Protein AF-A0AAJ2CFQ3-F1 (afdb_monomer_lite)

Secondary structure (DSSP, 8-state):
-EEEEEEE---TTT----EEEEEEEETTEEEEEE-----TTS-GGGS--EEEEEEE-SSEEEEEEEETTTEEEEEEEE--

Radius of gyration: 12.69 Å; chains: 1; bounding box: 34×23×31 Å

Structure (mmCIF, N/CA/C/O backbone):
data_AF-A0AAJ2CFQ3-F1
#
_entry.id   AF-A0AAJ2CFQ3-F1
#
loop_
_atom_site.group_PDB
_atom_site.id
_atom_site.type_symbol
_atom_site.label_atom_id
_atom_site.label_alt_id
_atom_site.label_comp_id
_atom_site.label_asym_id
_atom_site.label_entity_id
_atom_site.label_seq_id
_atom_site.pdbx_PDB_ins_code
_atom_site.Cartn_x
_atom_site.Cartn_y
_atom_site.Cartn_z
_atom_site.occupancy
_atom_site.B_iso_or_equiv
_atom_site.auth_seq_id
_atom_site.auth_comp_id
_atom_site.auth_asym_id
_atom_site.auth_atom_id
_atom_site.pdbx_PDB_model_num
ATOM 1 N N . MET A 1 1 ? -15.454 5.132 -2.135 1.00 74.94 1 MET A N 1
ATOM 2 C CA . MET A 1 1 ? -14.076 5.501 -2.499 1.00 74.94 1 MET A CA 1
ATOM 3 C C . MET A 1 1 ? -13.360 6.197 -1.349 1.00 74.94 1 MET A C 1
ATOM 5 O O . MET A 1 1 ? -13.870 7.181 -0.825 1.00 74.94 1 MET A O 1
ATOM 9 N N . THR A 1 2 ? -12.194 5.675 -0.974 1.00 87.88 2 THR A N 1
ATOM 10 C CA . THR A 1 2 ? -11.274 6.254 0.014 1.00 87.88 2 THR A CA 1
ATOM 11 C C . THR A 1 2 ? -9.933 6.501 -0.664 1.00 87.88 2 THR A C 1
ATOM 13 O O . THR A 1 2 ? -9.440 5.627 -1.371 1.00 87.88 2 THR A O 1
ATOM 16 N N . ASN A 1 3 ? -9.320 7.659 -0.433 1.00 90.56 3 ASN A N 1
ATOM 17 C CA . ASN A 1 3 ? -7.995 7.993 -0.951 1.00 90.56 3 ASN A CA 1
ATOM 18 C C . ASN A 1 3 ? -7.069 8.355 0.207 1.00 90.56 3 ASN A C 1
ATOM 20 O O . ASN A 1 3 ? -7.509 8.920 1.210 1.00 90.56 3 ASN A O 1
ATOM 24 N N . GLY A 1 4 ? -5.784 8.056 0.065 1.00 89.19 4 GLY A N 1
ATOM 25 C CA . GLY A 1 4 ? -4.807 8.376 1.093 1.00 89.19 4 GLY A CA 1
ATOM 26 C C . GLY A 1 4 ? -3.375 8.263 0.607 1.00 89.19 4 GLY A C 1
ATOM 27 O O . GLY A 1 4 ? -3.108 7.942 -0.552 1.00 89.19 4 GLY A O 1
ATOM 28 N N . LYS A 1 5 ? -2.451 8.542 1.524 1.00 88.25 5 LYS A N 1
ATOM 29 C CA . LYS A 1 5 ? -1.024 8.299 1.330 1.00 88.25 5 LYS A CA 1
ATOM 30 C C . LYS A 1 5 ? -0.611 7.045 2.077 1.00 88.25 5 LYS A C 1
ATOM 32 O O . LYS A 1 5 ? -1.157 6.760 3.143 1.00 88.25 5 LYS A O 1
ATOM 37 N N . PHE A 1 6 ? 0.353 6.325 1.529 1.00 85.12 6 PHE A N 1
ATOM 38 C CA . PHE A 1 6 ? 0.996 5.217 2.213 1.00 85.12 6 PHE A CA 1
ATOM 39 C C . PHE A 1 6 ? 2.497 5.465 2.301 1.00 85.12 6 PHE A C 1
ATOM 41 O O . PHE A 1 6 ? 3.091 6.087 1.420 1.00 85.12 6 PHE A O 1
ATOM 48 N N . SER A 1 7 ? 3.083 4.944 3.371 1.00 79.25 7 SER A N 1
ATOM 49 C CA . SER A 1 7 ? 4.521 4.847 3.554 1.00 79.25 7 SER A CA 1
ATOM 50 C C . SER A 1 7 ? 4.798 3.489 4.175 1.00 79.25 7 SER A C 1
ATOM 52 O O . SER A 1 7 ? 4.212 3.132 5.196 1.00 79.25 7 SER A O 1
ATOM 54 N N . CYS A 1 8 ? 5.679 2.733 3.550 1.00 73.06 8 CYS A N 1
ATOM 55 C CA . CYS A 1 8 ? 6.175 1.463 4.031 1.00 73.06 8 CYS A CA 1
ATOM 56 C C . CYS A 1 8 ? 7.660 1.637 4.342 1.00 73.06 8 CYS A C 1
ATOM 58 O O . CYS A 1 8 ? 8.379 2.353 3.637 1.00 73.06 8 CYS A O 1
ATOM 60 N N . SER A 1 9 ? 8.132 0.969 5.383 1.00 67.75 9 SER A N 1
ATOM 61 C CA . SER A 1 9 ? 9.549 0.854 5.694 1.00 67.75 9 SER A CA 1
ATOM 62 C C . SER A 1 9 ? 9.869 -0.620 5.900 1.00 67.75 9 SER A C 1
ATOM 64 O O . SER A 1 9 ? 9.196 -1.320 6.654 1.00 67.75 9 SER A O 1
ATOM 66 N N . GLY A 1 10 ? 10.891 -1.108 5.199 1.00 65.38 10 GLY A N 1
ATOM 67 C CA . GLY A 1 10 ? 11.441 -2.430 5.467 1.00 65.38 10 GLY A CA 1
ATOM 68 C C . GLY A 1 10 ? 12.494 -2.382 6.568 1.00 65.38 10 GLY A C 1
ATOM 69 O O . GLY A 1 10 ? 13.023 -1.325 6.908 1.00 65.38 10 GLY A O 1
ATOM 70 N N . ASN A 1 11 ? 12.810 -3.550 7.119 1.00 58.53 11 ASN A N 1
ATOM 71 C CA . ASN A 1 11 ? 13.852 -3.690 8.131 1.00 58.53 11 ASN A CA 1
ATOM 72 C C . ASN A 1 11 ? 15.242 -3.427 7.515 1.00 58.53 11 ASN A C 1
ATOM 74 O O . ASN A 1 11 ? 15.474 -3.776 6.356 1.00 58.53 11 ASN A O 1
ATOM 78 N N . SER A 1 12 ? 16.192 -2.888 8.290 1.00 53.31 12 SER A N 1
ATOM 79 C CA . SER A 1 12 ? 17.541 -2.517 7.805 1.00 53.31 12 SER A CA 1
ATOM 80 C C . SER A 1 12 ? 18.363 -3.681 7.228 1.00 53.31 12 SER A C 1
ATOM 82 O O . SER A 1 12 ? 19.419 -3.460 6.642 1.00 53.31 12 SER A O 1
ATOM 84 N N . ASN A 1 13 ? 17.904 -4.926 7.379 1.00 52.38 13 ASN A N 1
ATOM 85 C CA . ASN A 1 13 ? 18.672 -6.135 7.094 1.00 52.38 13 ASN A CA 1
ATOM 86 C C . ASN A 1 13 ? 18.384 -6.774 5.721 1.00 52.38 13 ASN A C 1
ATOM 88 O O . ASN A 1 13 ? 18.315 -7.992 5.610 1.00 52.38 13 ASN A O 1
ATOM 92 N N . ARG A 1 14 ? 18.342 -5.942 4.669 1.00 46.22 14 ARG A N 1
ATOM 93 C CA . ARG A 1 14 ? 18.565 -6.296 3.243 1.00 46.22 14 ARG A CA 1
ATOM 94 C C . ARG A 1 14 ? 17.392 -6.469 2.288 1.00 46.22 14 ARG A C 1
ATOM 96 O O . ARG A 1 14 ? 17.672 -6.758 1.134 1.00 46.22 14 ARG A O 1
ATOM 103 N N . ILE A 1 15 ? 16.142 -6.206 2.646 1.00 50.75 15 ILE A N 1
ATOM 104 C CA . ILE A 1 15 ? 15.149 -5.932 1.596 1.00 50.75 15 ILE A CA 1
ATOM 105 C C . ILE A 1 15 ? 14.188 -4.866 2.107 1.00 50.75 15 ILE A C 1
ATOM 107 O O . ILE A 1 15 ? 13.357 -5.172 2.968 1.00 50.75 15 ILE A O 1
ATOM 111 N N . PRO A 1 16 ? 14.307 -3.599 1.669 1.00 50.00 16 PRO A N 1
ATOM 112 C CA . PRO A 1 16 ? 13.345 -2.603 2.081 1.00 50.00 16 PRO A CA 1
ATOM 113 C C . PRO A 1 16 ? 11.988 -2.975 1.480 1.00 50.00 16 PRO A C 1
ATOM 115 O O . PRO A 1 16 ? 11.716 -2.620 0.352 1.00 50.00 16 PRO A O 1
ATOM 118 N N . ALA A 1 17 ? 11.085 -3.615 2.226 1.00 53.03 17 ALA A N 1
ATOM 119 C CA . ALA A 1 17 ? 9.645 -3.545 1.946 1.00 53.03 17 ALA A CA 1
ATOM 120 C C . ALA A 1 17 ? 9.140 -2.111 2.208 1.00 53.03 17 ALA A C 1
ATOM 122 O O . ALA A 1 17 ? 8.219 -1.878 2.985 1.00 53.03 17 ALA A O 1
ATOM 123 N N . GLY A 1 18 ? 9.862 -1.131 1.675 1.00 62.75 18 GLY A N 1
ATOM 124 C CA . GLY A 1 18 ? 9.637 0.277 1.852 1.00 62.75 18 GLY A CA 1
ATOM 125 C C . GLY A 1 18 ? 9.363 0.907 0.512 1.00 62.75 18 GLY A C 1
ATOM 126 O O . GLY A 1 18 ? 9.793 0.380 -0.499 1.00 62.75 18 GLY A O 1
ATOM 127 N N . GLY A 1 19 ? 8.597 1.984 0.537 1.00 71.56 19 GLY A N 1
ATOM 128 C CA . GLY A 1 19 ? 7.994 2.642 -0.612 1.00 71.56 19 GLY A CA 1
ATOM 129 C C . GLY A 1 19 ? 6.944 3.609 -0.097 1.00 71.56 19 GLY A C 1
ATOM 130 O O . GLY A 1 19 ? 6.498 3.515 1.046 1.00 71.56 19 GLY A O 1
ATOM 131 N N . SER A 1 20 ? 6.591 4.592 -0.892 1.00 82.81 20 SER A N 1
ATOM 132 C CA . SER A 1 20 ? 5.650 5.627 -0.502 1.00 82.81 20 SER A CA 1
ATOM 133 C C . SER A 1 20 ? 4.904 6.144 -1.711 1.00 82.81 20 SER A C 1
ATOM 135 O O . SER A 1 20 ? 5.419 6.159 -2.830 1.00 82.81 20 SER A O 1
ATOM 137 N N . GLY A 1 21 ? 3.681 6.576 -1.480 1.00 88.56 21 GLY A N 1
ATOM 138 C CA . GLY A 1 21 ? 2.911 7.200 -2.528 1.00 88.56 21 GLY A CA 1
ATOM 139 C C . GLY A 1 21 ? 1.462 7.341 -2.138 1.00 88.56 21 GLY A C 1
ATOM 140 O O . GLY A 1 21 ? 1.131 7.615 -0.978 1.00 88.56 21 GLY A O 1
ATOM 141 N N . THR A 1 22 ? 0.583 7.113 -3.102 1.00 91.38 22 THR A N 1
ATOM 142 C CA . THR A 1 22 ? -0.859 7.246 -2.911 1.00 91.38 22 THR A CA 1
ATOM 143 C C . THR A 1 22 ? -1.582 5.928 -3.111 1.00 91.38 22 THR A C 1
ATOM 145 O O . THR A 1 22 ? -1.147 5.046 -3.851 1.00 91.38 22 THR A O 1
ATOM 148 N N . PHE A 1 23 ? -2.713 5.790 -2.428 1.00 91.75 23 PHE A N 1
ATOM 149 C CA . PHE A 1 23 ? -3.634 4.694 -2.664 1.00 91.75 23 PHE A CA 1
ATOM 150 C C . PHE A 1 23 ? -5.060 5.201 -2.825 1.00 91.75 23 PHE A C 1
ATOM 152 O O . PHE A 1 23 ? -5.448 6.242 -2.288 1.00 91.75 23 PHE A O 1
ATOM 159 N N . SER A 1 24 ? -5.845 4.422 -3.556 1.00 92.75 24 SER A N 1
ATOM 160 C CA . SER A 1 24 ? -7.283 4.614 -3.707 1.00 92.75 24 SER A CA 1
ATOM 161 C C . SER A 1 24 ? -7.974 3.272 -3.528 1.00 92.75 24 SER A C 1
ATOM 163 O O . SER A 1 24 ? -7.583 2.303 -4.176 1.00 92.75 24 SER A O 1
ATOM 165 N N . SER A 1 25 ? -8.983 3.191 -2.667 1.00 90.50 25 SER A N 1
ATOM 166 C CA . SER A 1 25 ? -9.769 1.977 -2.466 1.00 90.50 25 SER A CA 1
ATOM 167 C C . SER A 1 25 ? -11.253 2.191 -2.728 1.00 90.50 25 SER A C 1
ATOM 169 O O . SER A 1 25 ? -11.855 3.192 -2.328 1.00 90.50 25 SER A O 1
ATOM 171 N N . ASP A 1 26 ? -11.844 1.233 -3.431 1.00 89.69 26 ASP A N 1
ATOM 172 C CA . ASP A 1 26 ? -13.265 1.177 -3.732 1.00 89.69 26 ASP A CA 1
ATOM 173 C C . ASP A 1 26 ? -13.687 -0.269 -4.019 1.00 89.69 26 ASP A C 1
ATOM 175 O O . ASP A 1 26 ? -12.941 -1.019 -4.645 1.00 89.69 26 ASP A O 1
ATOM 179 N N . ASN A 1 27 ? -14.873 -0.659 -3.546 1.00 85.94 27 ASN A N 1
ATOM 180 C CA . ASN A 1 27 ? -15.533 -1.922 -3.895 1.00 85.94 27 ASN A CA 1
ATOM 181 C C . ASN A 1 27 ? -14.607 -3.164 -3.840 1.00 85.94 27 ASN A C 1
ATOM 183 O O . ASN A 1 27 ? -14.420 -3.872 -4.830 1.00 85.94 27 ASN A O 1
ATOM 187 N N . ASN A 1 28 ? -13.966 -3.383 -2.680 1.00 88.88 28 ASN A N 1
ATOM 188 C CA . ASN A 1 28 ? -13.008 -4.473 -2.407 1.00 88.88 28 ASN A CA 1
ATOM 189 C C . ASN A 1 28 ? -11.717 -4.460 -3.238 1.00 88.88 28 ASN A C 1
ATOM 191 O O . ASN A 1 28 ? -10.939 -5.415 -3.188 1.00 88.88 28 ASN A O 1
ATOM 195 N N . LYS A 1 29 ? -11.447 -3.370 -3.955 1.00 92.94 29 LYS A N 1
ATOM 196 C CA . LYS A 1 29 ? -10.193 -3.149 -4.667 1.00 92.94 29 LYS A CA 1
ATOM 197 C C . LYS A 1 29 ? -9.435 -1.979 -4.076 1.00 92.94 29 LYS A C 1
ATOM 199 O O . LYS A 1 29 ? -10.016 -0.954 -3.733 1.00 92.94 29 LYS A O 1
ATOM 204 N N . ILE A 1 30 ? -8.125 -2.126 -3.977 1.00 91.25 30 ILE A N 1
ATOM 205 C CA . ILE A 1 30 ? -7.208 -1.056 -3.601 1.00 91.25 30 ILE A CA 1
ATOM 206 C C . ILE A 1 30 ? -6.159 -0.928 -4.693 1.00 91.25 30 ILE A C 1
ATOM 208 O O . ILE A 1 30 ? -5.633 -1.925 -5.178 1.00 91.25 30 ILE A O 1
ATOM 212 N N . THR A 1 31 ? -5.900 0.297 -5.123 1.00 91.38 31 THR A N 1
ATOM 213 C CA . THR A 1 31 ? -4.888 0.612 -6.126 1.00 91.38 31 THR A CA 1
ATOM 214 C C . THR A 1 31 ? -3.816 1.458 -5.479 1.00 91.38 31 THR A C 1
ATOM 216 O O . THR A 1 31 ? -4.138 2.493 -4.898 1.00 91.38 31 THR A O 1
ATOM 219 N N . PHE A 1 32 ? -2.569 1.016 -5.589 1.00 90.12 32 PHE A N 1
ATOM 220 C CA . PHE A 1 32 ? -1.394 1.737 -5.120 1.00 90.12 32 PHE A CA 1
ATOM 221 C C . PHE A 1 32 ? -0.636 2.333 -6.298 1.00 90.12 32 PHE A C 1
ATOM 223 O O . PHE A 1 32 ? -0.472 1.685 -7.337 1.00 90.12 32 PHE A O 1
ATOM 230 N N . ASN A 1 33 ? -0.168 3.559 -6.102 1.00 88.88 33 ASN A N 1
ATOM 231 C CA . ASN A 1 33 ? 0.749 4.241 -6.992 1.00 88.88 33 ASN A CA 1
ATOM 232 C C . ASN A 1 33 ? 2.000 4.614 -6.199 1.00 88.88 33 ASN A C 1
ATOM 234 O O . ASN A 1 33 ? 1.969 5.555 -5.402 1.00 88.88 33 ASN A O 1
ATOM 238 N N . ASP A 1 34 ? 3.074 3.866 -6.415 1.00 85.06 34 ASP A N 1
ATOM 239 C CA . ASP A 1 34 ? 4.394 4.181 -5.894 1.00 85.06 34 ASP A CA 1
ATOM 240 C C . ASP A 1 34 ? 4.978 5.403 -6.620 1.00 85.06 34 ASP A C 1
ATOM 242 O O . ASP A 1 34 ? 4.842 5.554 -7.835 1.00 85.06 34 ASP A O 1
ATOM 246 N N . GLU A 1 35 ? 5.595 6.303 -5.856 1.00 84.44 35 GLU A N 1
ATOM 247 C CA . GLU A 1 35 ? 6.166 7.560 -6.358 1.00 84.44 35 GLU A CA 1
ATOM 248 C C . GLU A 1 35 ? 7.705 7.597 -6.234 1.00 84.44 35 GLU A C 1
ATOM 250 O O . GLU A 1 35 ? 8.312 8.658 -6.381 1.00 84.44 35 GLU A O 1
ATOM 255 N N . ASN A 1 36 ? 8.362 6.464 -5.949 1.00 79.75 36 ASN A N 1
ATOM 256 C CA . ASN A 1 36 ? 9.797 6.411 -5.651 1.00 79.75 36 ASN A CA 1
ATOM 257 C C . ASN A 1 36 ? 10.609 5.916 -6.853 1.00 79.75 36 ASN A C 1
ATOM 259 O O . ASN A 1 36 ? 10.168 5.098 -7.658 1.00 79.75 36 ASN A O 1
ATOM 263 N N . ALA A 1 37 ? 11.852 6.390 -6.949 1.00 72.38 37 ALA A N 1
ATOM 264 C CA . ALA A 1 37 ? 12.821 5.875 -7.906 1.00 72.38 37 ALA A CA 1
ATOM 265 C C . ALA A 1 37 ? 13.566 4.674 -7.301 1.00 72.38 37 ALA A C 1
ATOM 267 O O . ALA A 1 37 ? 14.391 4.837 -6.402 1.00 72.38 37 ALA A O 1
ATOM 268 N N . TRP A 1 38 ? 13.287 3.473 -7.806 1.00 69.56 38 TRP A N 1
ATOM 269 C CA . TRP A 1 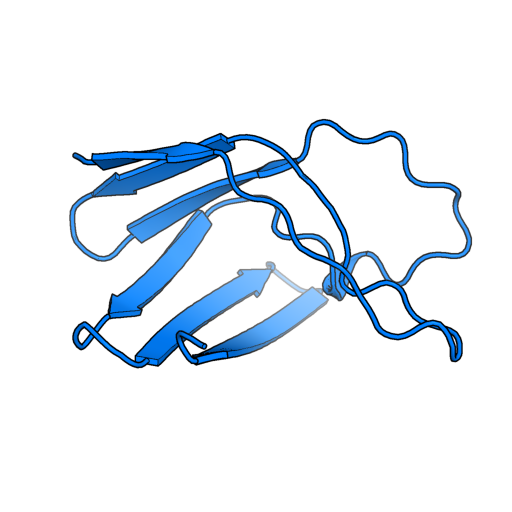38 ? 13.950 2.239 -7.377 1.00 69.56 38 TRP A CA 1
ATOM 270 C C . TRP A 1 38 ? 15.208 1.969 -8.201 1.00 69.56 38 TRP A C 1
ATOM 272 O O . TRP A 1 38 ? 15.188 2.047 -9.430 1.00 69.56 38 TRP A O 1
ATOM 282 N N . THR A 1 39 ? 16.308 1.623 -7.533 1.00 62.38 39 THR A N 1
ATOM 283 C CA . THR A 1 39 ? 17.497 1.081 -8.199 1.00 62.38 39 THR A CA 1
ATOM 284 C C . THR A 1 39 ? 17.273 -0.399 -8.538 1.00 62.38 39 THR A C 1
ATOM 286 O O . THR A 1 39 ? 16.493 -1.089 -7.885 1.00 62.38 39 THR A O 1
ATOM 289 N N . ALA A 1 40 ? 17.940 -0.905 -9.580 1.00 55.56 40 ALA A N 1
ATOM 290 C CA . ALA A 1 40 ? 17.677 -2.233 -10.156 1.00 55.56 40 ALA A CA 1
ATOM 291 C C . ALA A 1 40 ? 17.963 -3.434 -9.224 1.00 55.56 40 ALA A C 1
ATOM 293 O O . ALA A 1 40 ? 17.621 -4.560 -9.572 1.00 55.56 40 ALA A O 1
ATOM 294 N N . GLU A 1 41 ? 18.556 -3.214 -8.048 1.00 61.44 41 GLU A N 1
ATOM 295 C CA . GLU A 1 41 ? 18.889 -4.250 -7.056 1.00 61.44 41 GLU A CA 1
ATOM 296 C C . GLU A 1 41 ? 17.736 -4.556 -6.079 1.00 61.44 41 GLU A C 1
ATOM 298 O O . GLU A 1 41 ? 17.953 -5.096 -4.994 1.00 61.44 41 GLU A O 1
ATOM 303 N N . PHE A 1 42 ? 16.503 -4.200 -6.444 1.00 64.31 42 PHE A N 1
ATOM 304 C CA . PHE A 1 42 ? 15.318 -4.417 -5.623 1.00 64.31 42 PHE A CA 1
ATOM 305 C C . PHE A 1 42 ? 14.460 -5.587 -6.123 1.00 64.31 42 PHE A C 1
ATOM 307 O O . PHE A 1 42 ? 14.297 -5.785 -7.329 1.00 64.31 42 PHE A O 1
ATOM 314 N N . ASP A 1 43 ? 13.853 -6.339 -5.200 1.00 65.69 43 ASP A N 1
ATOM 315 C CA . ASP A 1 43 ? 12.806 -7.298 -5.556 1.00 65.69 43 ASP A CA 1
ATOM 316 C C . ASP A 1 43 ? 11.508 -6.531 -5.844 1.00 65.69 43 ASP A C 1
ATOM 318 O O . ASP A 1 43 ? 10.744 -6.177 -4.946 1.00 65.69 43 ASP A O 1
ATOM 322 N N . TRP A 1 44 ? 11.260 -6.241 -7.121 1.00 64.69 44 TRP A N 1
ATOM 323 C CA . TRP A 1 44 ? 10.083 -5.503 -7.599 1.00 64.69 44 TRP A CA 1
ATOM 324 C C . TRP A 1 44 ? 8.736 -6.123 -7.169 1.00 64.69 44 TRP A C 1
ATOM 326 O O . TRP A 1 44 ? 7.688 -5.474 -7.267 1.00 64.69 44 TRP A O 1
ATOM 336 N N . GLY A 1 45 ? 8.727 -7.370 -6.680 1.00 64.06 45 GLY A N 1
ATOM 337 C CA . GLY A 1 45 ? 7.568 -8.006 -6.054 1.00 64.06 45 GLY A CA 1
ATOM 338 C C . GLY A 1 45 ? 7.134 -7.353 -4.736 1.00 64.06 45 GLY A C 1
ATOM 339 O O . GLY A 1 45 ? 5.985 -7.501 -4.324 1.00 64.06 45 GLY A O 1
ATOM 340 N N . LEU A 1 46 ? 8.015 -6.595 -4.085 1.00 70.38 46 LEU A N 1
ATOM 341 C CA . LEU A 1 46 ? 7.752 -5.966 -2.787 1.00 70.38 46 LEU A CA 1
ATOM 342 C C . LEU A 1 46 ? 7.282 -4.511 -2.886 1.00 70.38 46 LEU A C 1
ATOM 344 O O . LEU A 1 46 ? 6.903 -3.926 -1.873 1.00 70.38 46 LEU A O 1
ATOM 348 N N . ILE A 1 47 ? 7.258 -3.937 -4.092 1.00 75.69 47 ILE A N 1
ATOM 349 C CA . ILE A 1 47 ? 6.692 -2.607 -4.331 1.00 75.69 47 ILE A CA 1
ATOM 350 C C . ILE A 1 47 ? 5.174 -2.739 -4.449 1.00 75.69 47 ILE A C 1
ATOM 352 O O . ILE A 1 47 ? 4.662 -3.444 -5.331 1.00 75.69 47 ILE A O 1
ATOM 356 N N . LEU A 1 48 ? 4.451 -2.012 -3.592 1.00 82.06 48 LEU A N 1
ATOM 357 C CA . LEU A 1 48 ? 3.006 -1.842 -3.713 1.00 82.06 48 LEU A CA 1
ATOM 358 C C . LEU A 1 48 ? 2.699 -0.942 -4.915 1.00 82.06 48 LEU A C 1
ATOM 360 O O . LEU A 1 48 ? 2.627 0.276 -4.804 1.00 82.06 48 LEU A O 1
ATOM 364 N N . GLN A 1 49 ? 2.512 -1.572 -6.070 1.00 85.19 49 GLN A N 1
ATOM 365 C CA . GLN A 1 49 ? 2.131 -0.922 -7.323 1.00 85.19 49 GLN A CA 1
ATOM 366 C C . GLN A 1 49 ? 0.987 -1.695 -7.981 1.00 85.19 49 GLN A C 1
ATOM 368 O O . GLN A 1 49 ? 1.046 -2.926 -8.068 1.00 85.19 49 GLN A O 1
ATOM 373 N N . GLY A 1 50 ? -0.032 -0.983 -8.465 1.00 87.94 50 GLY A N 1
ATOM 374 C CA . GLY A 1 50 ? -1.163 -1.557 -9.198 1.00 87.94 50 GLY A CA 1
ATOM 375 C C . GLY A 1 50 ? -2.373 -1.877 -8.322 1.00 87.94 50 GLY A C 1
ATOM 376 O O . GLY A 1 50 ? -2.501 -1.368 -7.210 1.00 87.94 50 GLY A O 1
ATOM 377 N N . THR A 1 51 ? -3.289 -2.690 -8.850 1.00 90.62 51 THR A N 1
ATOM 378 C CA . THR A 1 51 ? -4.571 -3.006 -8.205 1.00 90.62 51 THR A CA 1
ATOM 379 C C . THR A 1 51 ? -4.548 -4.378 -7.534 1.00 90.62 51 THR A C 1
ATOM 381 O O . THR A 1 51 ? -4.073 -5.366 -8.097 1.00 90.62 51 THR A O 1
ATOM 384 N N . TYR A 1 52 ? -5.120 -4.430 -6.336 1.00 90.81 52 TYR A N 1
ATOM 385 C CA . TYR A 1 52 ? -5.212 -5.603 -5.479 1.00 90.81 52 TYR A CA 1
ATOM 386 C C . TYR A 1 52 ? -6.663 -5.800 -5.064 1.00 90.81 52 TYR A C 1
ATOM 388 O O . TYR A 1 52 ? -7.386 -4.829 -4.824 1.00 90.81 52 TYR A O 1
ATOM 396 N N . ASN A 1 53 ? -7.073 -7.056 -4.922 1.00 93.06 53 ASN A N 1
ATOM 397 C CA . ASN A 1 53 ? -8.240 -7.369 -4.109 1.00 93.06 53 ASN A CA 1
ATOM 398 C C . ASN A 1 53 ? -7.835 -7.223 -2.642 1.00 93.06 53 ASN A C 1
ATOM 400 O O . ASN A 1 53 ? -6.724 -7.617 -2.282 1.00 93.06 53 ASN A O 1
ATOM 404 N N . TYR A 1 54 ? -8.705 -6.665 -1.800 1.00 92.06 54 TYR A N 1
ATOM 405 C CA . TYR A 1 54 ? -8.398 -6.521 -0.380 1.00 92.06 54 TYR A CA 1
ATOM 406 C C . TYR A 1 54 ? -9.582 -6.795 0.544 1.00 92.06 54 TYR A C 1
ATOM 408 O O . TYR A 1 54 ? -10.751 -6.605 0.196 1.00 92.06 54 TYR A O 1
ATOM 416 N N . THR A 1 55 ? -9.243 -7.183 1.771 1.00 91.88 55 THR A N 1
ATOM 417 C CA . THR A 1 55 ? -10.147 -7.191 2.921 1.00 91.88 55 THR A CA 1
ATOM 418 C C . THR A 1 55 ? -9.493 -6.463 4.089 1.00 91.88 55 THR A C 1
ATOM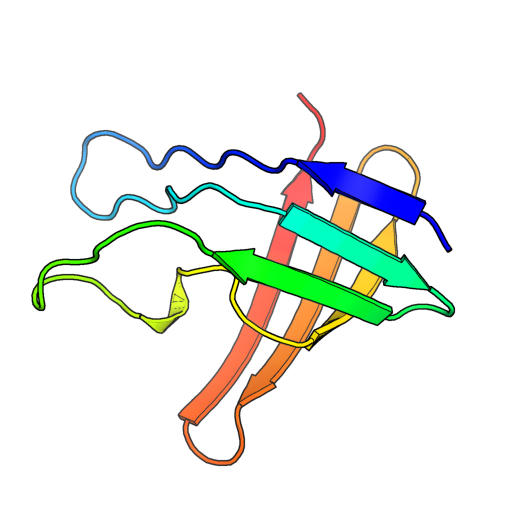 420 O O . THR A 1 55 ? -8.286 -6.572 4.312 1.00 91.88 55 THR A O 1
ATOM 423 N N . PHE A 1 56 ? -10.286 -5.680 4.823 1.00 88.81 56 PHE A N 1
ATOM 424 C CA . PHE A 1 56 ? -9.819 -4.959 6.001 1.00 88.81 56 PHE A CA 1
ATOM 425 C C . PHE A 1 56 ? -10.828 -5.078 7.138 1.00 88.81 56 PHE A C 1
ATOM 427 O O . PHE A 1 56 ? -11.975 -4.667 6.990 1.00 88.81 56 PHE A O 1
ATOM 434 N N . ASP A 1 57 ? -10.380 -5.605 8.274 1.00 89.31 57 ASP A N 1
ATOM 435 C CA . ASP A 1 57 ? -11.205 -5.822 9.476 1.00 89.31 57 ASP A CA 1
ATOM 436 C C . ASP A 1 57 ? -11.019 -4.703 10.528 1.00 89.31 57 ASP A C 1
ATOM 438 O O . ASP A 1 57 ? -11.296 -4.853 11.711 1.00 89.31 57 ASP A O 1
ATOM 442 N N . GLY A 1 58 ? -10.436 -3.561 10.151 1.00 86.38 58 GLY A N 1
ATOM 443 C CA . GLY A 1 58 ? -10.095 -2.492 11.103 1.00 86.38 58 GLY A CA 1
ATOM 444 C C . GLY A 1 58 ? -8.762 -2.698 11.834 1.00 86.38 58 GLY A C 1
ATOM 445 O O . GLY A 1 58 ? -8.179 -1.730 12.327 1.00 86.38 58 GLY A O 1
ATOM 446 N N . LYS A 1 59 ? -8.246 -3.934 11.860 1.00 88.75 59 LYS A N 1
ATOM 447 C CA . LYS A 1 59 ? -6.927 -4.291 12.420 1.00 88.75 59 LYS A CA 1
ATOM 448 C C . LYS A 1 59 ? -5.990 -4.938 11.407 1.00 88.75 59 LYS A C 1
ATOM 450 O O . LYS A 1 59 ? -4.804 -4.624 11.390 1.00 88.75 59 LYS A O 1
ATOM 455 N N . LYS A 1 60 ? -6.521 -5.837 10.577 1.00 88.38 60 LYS A N 1
ATOM 456 C CA . LYS A 1 60 ? -5.751 -6.623 9.608 1.00 88.38 60 LYS A CA 1
ATOM 457 C C . LYS A 1 60 ? -6.165 -6.258 8.196 1.00 88.38 60 LYS A C 1
ATOM 459 O O . LYS A 1 60 ? -7.360 -6.263 7.904 1.00 88.38 60 LYS A O 1
ATOM 464 N N . LEU A 1 61 ? -5.186 -5.958 7.352 1.00 87.50 61 LEU A N 1
ATOM 465 C CA . LEU A 1 61 ? -5.341 -5.730 5.920 1.00 87.50 61 LEU A CA 1
ATOM 466 C C . LEU A 1 61 ? -4.727 -6.915 5.175 1.00 87.50 61 LEU A C 1
ATOM 468 O O . LEU A 1 61 ? -3.537 -7.191 5.312 1.00 87.50 61 LEU A O 1
ATOM 472 N N . GLN A 1 62 ? -5.545 -7.612 4.395 1.00 90.62 62 GLN A N 1
ATOM 473 C CA . GLN A 1 62 ? -5.104 -8.700 3.527 1.00 90.62 62 GLN A CA 1
ATOM 474 C C . GLN A 1 62 ? -5.285 -8.264 2.082 1.00 90.62 62 GLN A C 1
ATOM 476 O O . GLN A 1 62 ? -6.349 -7.752 1.731 1.00 90.62 62 GLN A O 1
ATOM 481 N N . MET A 1 63 ? -4.256 -8.445 1.258 1.00 90.25 63 MET A N 1
ATOM 482 C CA . MET A 1 63 ? -4.279 -8.042 -0.148 1.00 90.25 63 MET A CA 1
ATOM 483 C C . MET A 1 63 ? -3.740 -9.152 -1.033 1.00 90.25 63 MET A C 1
ATOM 485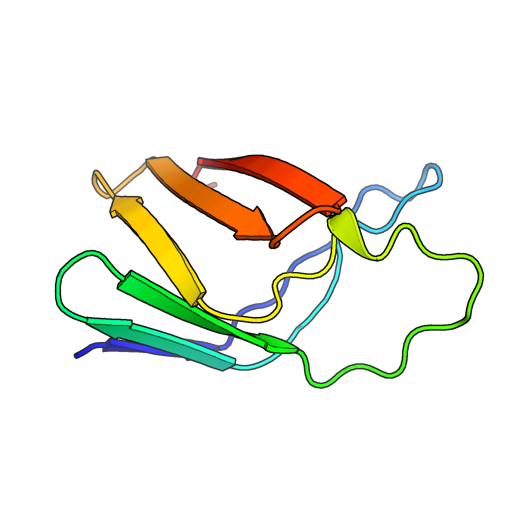 O O . MET A 1 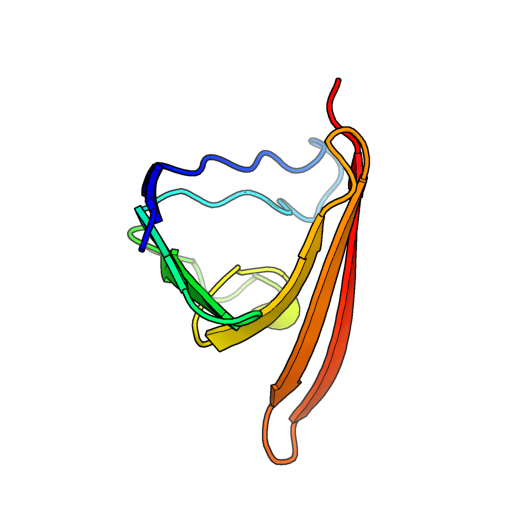63 ? -2.769 -9.815 -0.670 1.00 90.25 63 MET A O 1
ATOM 489 N N . SER A 1 64 ? -4.328 -9.308 -2.212 1.00 89.44 64 SER A N 1
ATOM 490 C CA . SER A 1 64 ? -3.858 -10.260 -3.212 1.00 89.44 64 SER A CA 1
ATOM 491 C C . SER A 1 64 ? -3.936 -9.688 -4.620 1.00 89.44 64 SER A C 1
ATOM 493 O O . SER A 1 64 ? -4.851 -8.934 -4.968 1.00 89.44 64 SER A O 1
ATOM 495 N N . THR A 1 65 ? -2.950 -10.037 -5.440 1.00 86.81 65 THR A N 1
ATOM 496 C CA . THR A 1 65 ? -2.941 -9.707 -6.866 1.00 86.81 65 THR A CA 1
ATOM 497 C C . THR A 1 65 ? -2.331 -10.854 -7.661 1.00 86.81 65 THR A C 1
ATOM 499 O O . THR A 1 65 ? -1.353 -11.474 -7.231 1.00 86.81 65 THR A O 1
ATOM 502 N N . ASP A 1 66 ? -2.924 -11.126 -8.818 1.00 83.31 66 ASP A N 1
ATOM 503 C CA . ASP A 1 66 ? -2.329 -11.975 -9.840 1.00 83.31 66 ASP A CA 1
ATOM 504 C C . ASP A 1 66 ? -1.595 -11.056 -10.818 1.00 83.31 66 ASP A C 1
ATOM 506 O O . ASP A 1 66 ? -2.208 -10.275 -11.552 1.00 83.31 66 ASP A O 1
ATOM 510 N N . ARG A 1 67 ? -0.260 -11.093 -10.793 1.00 73.31 67 ARG A N 1
ATOM 511 C CA . ARG A 1 67 ? 0.538 -10.396 -11.803 1.00 73.31 67 ARG A CA 1
ATOM 512 C C . ARG A 1 67 ? 0.691 -11.349 -12.979 1.00 73.31 67 ARG A C 1
ATOM 514 O O . ARG A 1 67 ? 1.628 -12.136 -12.961 1.00 73.31 67 ARG A O 1
ATOM 521 N N . ASN A 1 68 ? -0.232 -11.281 -13.946 1.00 64.56 68 ASN A N 1
ATOM 522 C CA . ASN A 1 68 ? -0.271 -12.036 -15.214 1.00 64.56 68 ASN A CA 1
ATOM 523 C C . ASN A 1 68 ? 1.092 -12.643 -15.628 1.00 64.56 68 ASN A C 1
ATOM 525 O O . ASN A 1 68 ? 1.893 -11.993 -16.300 1.00 64.56 68 ASN A O 1
ATOM 529 N N . GLY A 1 69 ? 1.353 -13.892 -15.225 1.00 59.47 69 GLY A N 1
ATOM 530 C CA . GLY A 1 69 ? 2.545 -14.666 -15.614 1.00 59.47 69 GLY A CA 1
ATOM 531 C C . GLY A 1 69 ? 3.805 -14.508 -14.746 1.00 59.47 69 GLY A C 1
ATOM 532 O O . GLY A 1 69 ? 4.773 -15.225 -14.975 1.00 59.47 69 GLY A O 1
ATOM 533 N N . ILE A 1 70 ? 3.802 -13.623 -13.747 1.00 64.81 70 ILE A N 1
ATOM 534 C CA . ILE A 1 70 ? 4.909 -13.394 -12.798 1.00 64.81 70 ILE A CA 1
ATOM 535 C C . ILE A 1 70 ? 4.666 -14.150 -11.483 1.00 64.81 70 ILE A C 1
ATOM 537 O O . ILE A 1 70 ? 5.603 -14.669 -10.882 1.00 64.81 70 ILE A O 1
ATOM 541 N N . GLY A 1 71 ? 3.407 -14.250 -11.046 1.00 70.12 71 GLY A N 1
ATOM 542 C CA . GLY A 1 71 ? 3.035 -14.990 -9.842 1.00 70.12 71 GLY A CA 1
ATOM 543 C C . GLY A 1 71 ? 1.881 -14.362 -9.067 1.00 70.12 71 GLY A C 1
ATOM 544 O O . GLY A 1 71 ? 1.419 -13.259 -9.365 1.00 70.12 71 GLY A O 1
ATOM 545 N N . ASN A 1 72 ? 1.427 -15.094 -8.049 1.00 80.38 72 ASN A N 1
ATOM 546 C CA . ASN A 1 72 ? 0.413 -14.636 -7.107 1.00 80.38 72 ASN A CA 1
ATOM 547 C C . ASN A 1 72 ? 1.095 -14.070 -5.863 1.00 80.38 72 ASN A C 1
ATOM 549 O O . ASN A 1 72 ? 1.845 -14.776 -5.187 1.00 80.38 72 ASN A O 1
ATOM 553 N N . TYR A 1 73 ? 0.807 -12.809 -5.551 1.00 79.19 73 TYR A N 1
ATOM 554 C 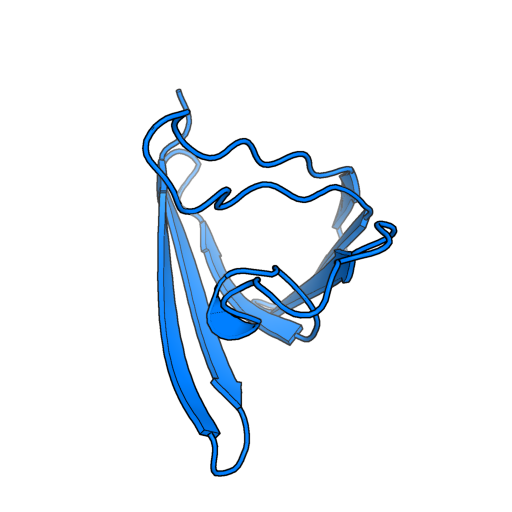CA . TYR A 1 73 ? 1.349 -12.131 -4.379 1.00 79.19 73 TYR A CA 1
ATOM 555 C C . TYR A 1 73 ? 0.254 -11.957 -3.337 1.00 79.19 73 TYR A C 1
ATOM 557 O O . TYR A 1 73 ? -0.830 -11.464 -3.652 1.00 79.19 73 TYR A O 1
ATOM 565 N N . ASN A 1 74 ? 0.554 -12.351 -2.100 1.00 83.38 74 ASN A N 1
ATOM 566 C CA . ASN A 1 74 ? -0.336 -12.209 -0.954 1.00 83.38 74 ASN A CA 1
ATOM 567 C C . ASN A 1 74 ? 0.372 -11.393 0.127 1.00 83.38 74 ASN A C 1
ATOM 569 O O . ASN A 1 74 ? 1.498 -11.710 0.509 1.00 83.38 74 ASN A O 1
ATOM 573 N N . TYR A 1 75 ? -0.300 -10.360 0.624 1.00 82.25 75 TYR A N 1
ATOM 574 C CA . TYR A 1 75 ? 0.218 -9.450 1.640 1.00 82.25 75 TYR A CA 1
ATOM 575 C C . TYR A 1 75 ? -0.685 -9.506 2.866 1.00 82.25 75 TYR A C 1
ATOM 577 O O . TYR A 1 75 ? -1.900 -9.341 2.748 1.00 82.25 75 TYR A O 1
ATOM 585 N N . HIS A 1 76 ? -0.086 -9.694 4.041 1.00 83.94 76 HIS A N 1
ATOM 586 C CA . HIS A 1 76 ? -0.767 -9.638 5.332 1.00 83.94 76 HIS A CA 1
ATOM 587 C C . HIS A 1 76 ? -0.142 -8.523 6.168 1.00 83.94 76 HIS A C 1
ATOM 589 O O . HIS A 1 76 ? 1.030 -8.593 6.528 1.00 83.94 76 HIS A O 1
ATOM 595 N N . LEU A 1 77 ? -0.923 -7.481 6.440 1.00 80.75 77 LEU A N 1
ATOM 596 C CA . LEU A 1 77 ? -0.495 -6.280 7.150 1.00 80.75 77 LEU A CA 1
ATOM 597 C C . LEU A 1 77 ? -1.336 -6.113 8.418 1.00 80.75 77 LEU A C 1
ATOM 599 O O . LEU A 1 77 ? -2.554 -6.311 8.399 1.00 80.75 77 LEU A O 1
ATOM 603 N N . GLU A 1 78 ? -0.697 -5.710 9.511 1.00 79.81 78 GLU A N 1
ATOM 604 C CA . GLU A 1 78 ? -1.348 -5.485 10.802 1.00 79.81 78 GLU A CA 1
ATOM 605 C C . GLU A 1 78 ? -1.129 -4.041 11.251 1.00 79.81 78 GLU A C 1
ATOM 607 O O . GLU A 1 78 ? -0.025 -3.502 11.151 1.00 79.81 78 GLU A O 1
ATOM 612 N N . LYS A 1 79 ? -2.196 -3.403 11.733 1.00 75.75 79 LYS A N 1
ATOM 613 C CA . LYS A 1 79 ? -2.119 -2.070 12.327 1.00 75.75 79 LYS A CA 1
ATOM 614 C C . LYS A 1 79 ? -1.336 -2.154 13.644 1.00 75.75 79 LYS A C 1
ATOM 616 O O . LYS A 1 79 ? -1.735 -2.915 14.524 1.0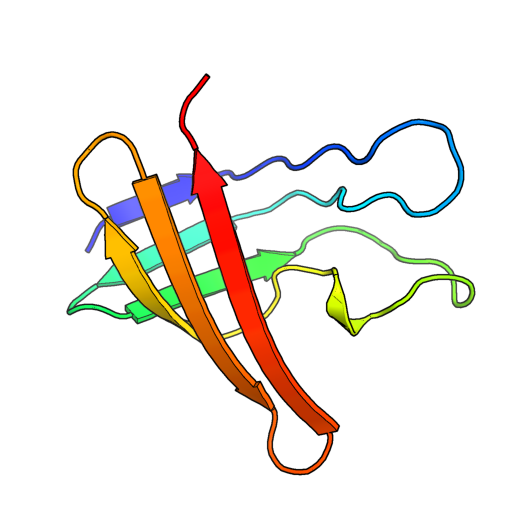0 75.75 79 LYS A O 1
ATOM 621 N N . GLN A 1 80 ? -0.246 -1.389 13.745 1.00 69.62 80 GLN A N 1
ATOM 622 C CA . GLN A 1 80 ? 0.522 -1.182 14.982 1.00 69.62 80 GLN A CA 1
ATOM 623 C C . GLN A 1 80 ? -0.257 -0.309 15.973 1.00 69.62 80 GLN A C 1
ATOM 625 O O . GLN A 1 80 ? -0.983 0.607 15.512 1.00 69.62 80 GLN A O 1
#

pLDDT: mean 78.28, std 12.83, range [46.22, 93.06]

Sequence (80 aa):
MTNGKFSCSGNSNRIPAGGSGTFSSDNNKITFNDENAWTAEFDWGLILQGTYNYTFDGKKLQMSTDRNGIGNYNYHLEKQ

Foldseek 3Di:
DDKDKDFAADDPPPAGLTFIDMWDDDDQKIADDTPDDDDPSHPPLSDRHGMWRWDDPPFWIWTWDDPVPPGIDIDIDGDD